Protein AF-A0A969M695-F1 (afdb_monomer)

pLDDT: mean 81.94, std 12.88, range [48.56, 96.44]

Foldseek 3Di:
DFPDWDWDWDCDPVDNDIGTDAAPVGDRTPDDDDDPPKDWDPDDPDDPPDHDDPQVVVVVVCVVVVHDPPPDDDDPDDPDIDIDDD

Radius of gyration: 14.19 Å; Cα contacts (8 Å, |Δi|>4): 83; chains: 1; bounding box: 38×26×35 Å

Solvent-accessible surface area (backbone atoms only — not comparable to full-atom values): 5990 Å² total; per-residue (Å²): 133,70,92,70,71,41,76,53,70,49,74,48,92,93,43,96,58,74,44,70,51,70,44,95,92,68,50,46,52,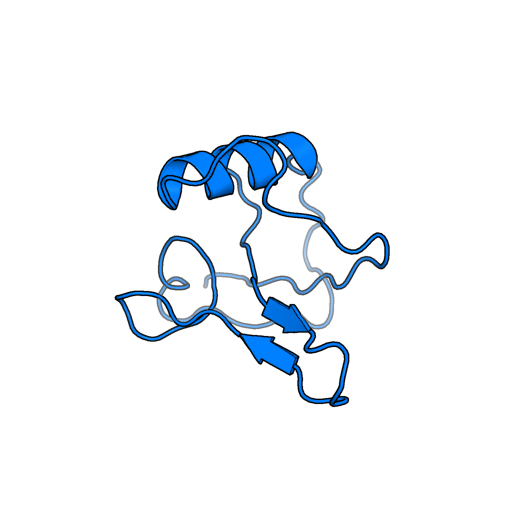41,94,54,78,79,62,84,76,56,40,80,48,93,65,82,91,66,82,74,91,75,79,74,58,65,70,60,56,51,53,50,49,28,57,76,69,74,45,62,89,81,75,71,85,80,76,88,70,84,85,82,84,50,74,46,74,127

Secondary structure (DSSP, 8-state):
--S--EE-EEE-TTSS-EEEPPPTTSSSEESSPPPTT-EEESS-SS--S----HHHHHHHHHHHHTPPTT-----SS----EEE--

Sequence (86 aa):
MHASRLIMYHKQSTSARTRFLKLAYGGVCGFSALPDLAKIEEKPSRASRVLSHPAAVIREAETQLGLPSGSLGFLDEQLSARVSQV

Mean predicted aligned error: 6.83 Å

Structure (mmCIF, N/CA/C/O backbone):
data_AF-A0A969M695-F1
#
_entry.id   AF-A0A969M695-F1
#
loop_
_atom_site.group_PDB
_atom_site.id
_atom_site.type_symbol
_atom_site.label_atom_id
_atom_site.label_alt_id
_atom_site.label_comp_id
_atom_site.label_asym_id
_atom_site.label_entity_id
_atom_site.label_seq_id
_atom_site.pdbx_PDB_ins_code
_atom_site.Cartn_x
_atom_site.Cartn_y
_atom_site.Cartn_z
_atom_site.occupancy
_atom_site.B_iso_or_equiv
_atom_site.auth_seq_id
_atom_site.auth_comp_id
_atom_site.auth_asym_id
_atom_site.auth_atom_id
_atom_site.pdbx_PDB_model_num
ATOM 1 N N . MET A 1 1 ? -0.705 4.766 -14.583 1.00 48.56 1 MET A N 1
ATOM 2 C CA . MET A 1 1 ? -0.000 4.043 -13.504 1.00 48.56 1 MET A CA 1
ATOM 3 C C . MET A 1 1 ? 0.998 4.987 -12.864 1.00 48.56 1 MET A C 1
ATOM 5 O O . MET A 1 1 ? 1.941 5.403 -13.529 1.00 48.56 1 MET A O 1
ATOM 9 N N . HIS A 1 2 ? 0.762 5.381 -11.615 1.00 59.50 2 HIS A N 1
ATOM 10 C CA . HIS A 1 2 ? 1.736 6.153 -10.849 1.00 59.50 2 HIS A CA 1
ATOM 11 C C . HIS A 1 2 ? 2.960 5.282 -10.535 1.00 59.50 2 HIS A C 1
ATOM 13 O O . HIS A 1 2 ? 2.821 4.100 -10.235 1.00 59.50 2 HIS A O 1
ATOM 19 N N . ALA A 1 3 ? 4.163 5.860 -10.595 1.00 68.12 3 ALA A N 1
ATOM 20 C CA . ALA A 1 3 ? 5.383 5.166 -10.168 1.00 68.12 3 ALA A CA 1
ATOM 21 C C . ALA A 1 3 ? 5.382 4.866 -8.652 1.00 68.12 3 ALA A C 1
ATOM 23 O O . ALA A 1 3 ? 6.129 4.012 -8.180 1.00 68.12 3 ALA A O 1
ATOM 24 N N . SER A 1 4 ? 4.545 5.575 -7.889 1.00 77.88 4 SER A N 1
ATOM 25 C CA . SER A 1 4 ? 4.412 5.426 -6.444 1.00 77.88 4 SER A CA 1
ATOM 26 C C . SER A 1 4 ? 3.614 4.172 -6.082 1.00 77.88 4 SER A C 1
ATOM 28 O O . SER A 1 4 ? 2.501 3.973 -6.561 1.00 77.88 4 SER A O 1
ATOM 30 N N . ARG A 1 5 ? 4.176 3.353 -5.190 1.00 85.44 5 ARG A N 1
ATOM 31 C CA . ARG A 1 5 ? 3.505 2.199 -4.574 1.00 85.44 5 ARG A CA 1
ATOM 32 C C . ARG A 1 5 ? 2.876 2.625 -3.251 1.00 85.44 5 ARG A C 1
ATOM 34 O O . ARG A 1 5 ? 3.400 3.508 -2.575 1.00 85.44 5 ARG A O 1
ATOM 41 N N . LEU A 1 6 ? 1.785 1.970 -2.868 1.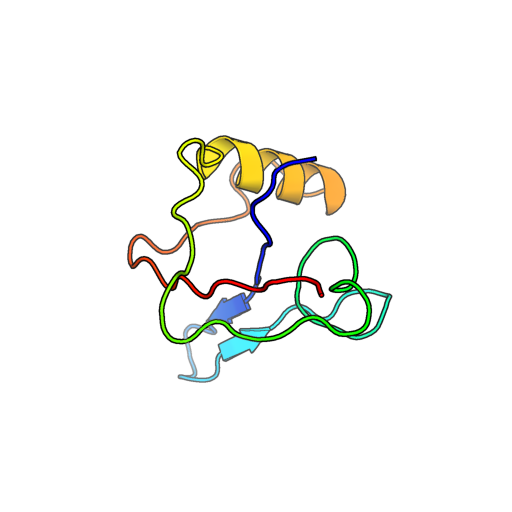00 89.31 6 LEU A N 1
ATOM 42 C CA . LEU A 1 6 ? 1.082 2.238 -1.614 1.00 89.31 6 LEU A CA 1
ATOM 43 C C . LEU A 1 6 ? 1.319 1.125 -0.598 1.00 89.31 6 LEU A C 1
ATOM 45 O O . LEU A 1 6 ? 1.265 -0.048 -0.949 1.00 89.31 6 LEU A O 1
ATOM 49 N N . ILE A 1 7 ? 1.507 1.483 0.669 1.00 92.06 7 ILE A N 1
ATOM 50 C CA . ILE A 1 7 ? 1.375 0.552 1.793 1.00 92.06 7 ILE A CA 1
ATOM 51 C C . ILE A 1 7 ? 0.297 1.125 2.698 1.00 92.06 7 ILE A C 1
ATOM 53 O O . ILE A 1 7 ? 0.449 2.211 3.252 1.00 92.06 7 ILE A O 1
ATOM 57 N N . MET A 1 8 ? -0.810 0.402 2.817 1.00 92.50 8 MET A N 1
ATOM 58 C CA . MET A 1 8 ? -1.958 0.839 3.602 1.00 92.50 8 MET A CA 1
ATOM 59 C C . MET A 1 8 ? -1.977 0.109 4.934 1.00 92.50 8 MET A C 1
ATOM 61 O O . MET A 1 8 ? -1.770 -1.107 5.003 1.00 92.50 8 MET A O 1
ATOM 65 N N . TYR A 1 9 ? -2.257 0.849 5.997 1.00 93.06 9 TYR A N 1
ATOM 66 C CA . TYR A 1 9 ? -2.365 0.292 7.330 1.00 93.06 9 TYR A CA 1
ATOM 67 C C . TYR A 1 9 ? -3.481 0.977 8.109 1.00 93.06 9 TYR A C 1
ATOM 69 O O . TYR A 1 9 ? -3.914 2.084 7.796 1.00 93.06 9 TYR A O 1
ATOM 77 N N . HIS A 1 10 ? -3.919 0.306 9.162 1.00 90.88 10 HIS A N 1
ATOM 78 C CA . HIS A 1 10 ? -4.839 0.845 10.139 1.00 90.88 10 HIS A CA 1
ATOM 79 C C . HIS A 1 10 ? -4.177 0.835 11.521 1.00 90.88 10 HIS A C 1
ATOM 81 O O . HIS A 1 10 ? -3.678 -0.200 11.981 1.00 90.88 10 HIS A O 1
ATOM 87 N N . LYS A 1 11 ? -4.179 1.998 12.181 1.00 86.25 11 LYS A N 1
ATOM 88 C CA . LYS A 1 11 ? -3.750 2.165 13.573 1.00 86.25 11 LYS A CA 1
ATOM 89 C C . LYS A 1 11 ? -4.983 2.117 14.467 1.00 86.25 11 L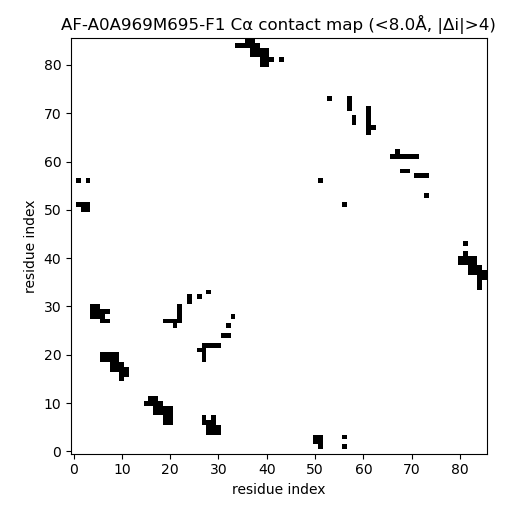YS A C 1
ATOM 91 O O . LYS A 1 11 ? -5.818 3.014 14.424 1.00 86.25 11 LYS A O 1
ATOM 96 N N . GLN A 1 12 ? -5.095 1.062 15.264 1.00 83.88 12 GLN A N 1
ATOM 97 C CA . GLN A 1 12 ? -6.170 0.946 16.248 1.00 83.88 12 GLN A CA 1
ATOM 98 C C . GLN A 1 12 ? -5.956 1.973 17.367 1.00 83.88 12 GLN A C 1
ATOM 100 O O . GLN A 1 12 ? -4.837 2.155 17.833 1.00 83.88 12 GLN A O 1
ATOM 105 N N . SER A 1 13 ? -7.018 2.646 17.810 1.00 80.69 13 SER A N 1
ATOM 106 C CA . SER A 1 13 ? -6.909 3.701 18.833 1.00 80.69 13 SER A CA 1
ATOM 107 C C . SER A 1 13 ? -6.518 3.154 20.213 1.00 80.69 13 SER A C 1
ATOM 109 O O . SER A 1 13 ? -5.763 3.791 20.941 1.00 80.69 13 SER A O 1
ATOM 111 N N . THR A 1 14 ? -6.978 1.952 20.554 1.00 83.19 14 THR A N 1
ATOM 112 C CA . THR A 1 14 ? -6.808 1.331 21.878 1.00 83.19 14 THR A CA 1
ATOM 113 C C . THR A 1 14 ? -5.572 0.437 21.997 1.00 83.19 14 THR A C 1
ATOM 115 O O . THR A 1 14 ? -5.303 -0.109 23.063 1.00 83.19 14 THR A O 1
ATOM 118 N N . SER A 1 15 ? -4.803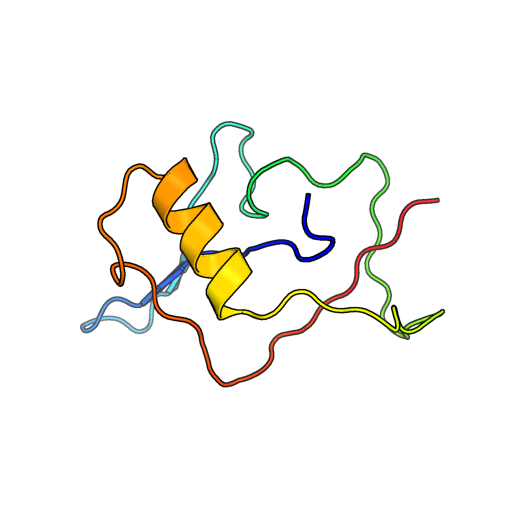 0.259 20.919 1.00 81.12 15 SER A N 1
ATOM 119 C CA . SER A 1 15 ? -3.616 -0.596 20.899 1.00 81.12 15 SER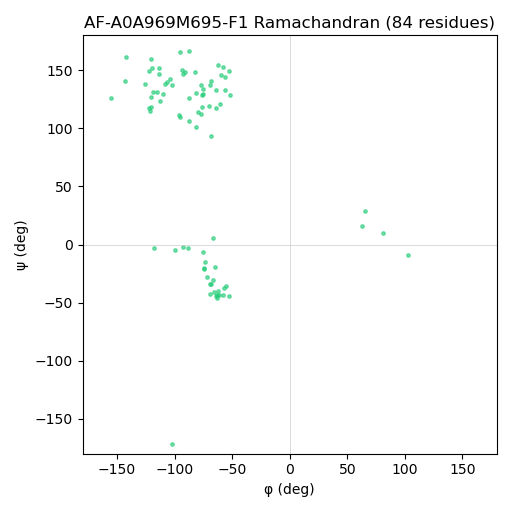 A CA 1
ATOM 120 C C . SER A 1 15 ? -2.533 0.018 20.025 1.00 81.12 15 SER A C 1
ATOM 122 O O . SER A 1 15 ? -2.807 0.463 18.917 1.00 81.12 15 SER A O 1
ATOM 124 N N . ALA A 1 16 ? -1.273 -0.073 20.449 1.00 76.50 16 ALA A N 1
ATOM 125 C CA . ALA A 1 16 ? -0.127 0.284 19.610 1.00 76.50 16 ALA A CA 1
ATOM 126 C C . ALA A 1 16 ? 0.070 -0.655 18.392 1.00 76.50 16 ALA A C 1
ATOM 128 O O . ALA A 1 16 ? 1.065 -0.551 17.679 1.00 76.50 16 ALA A O 1
ATOM 129 N N . ARG A 1 17 ? -0.849 -1.599 18.142 1.00 87.12 17 ARG A N 1
ATOM 130 C CA . ARG A 1 17 ? -0.756 -2.564 17.045 1.00 87.12 17 ARG A CA 1
ATOM 131 C C . ARG A 1 17 ? -1.174 -1.939 15.711 1.00 87.12 17 ARG A C 1
ATOM 133 O O . ARG A 1 17 ? -2.352 -1.675 15.471 1.00 87.12 17 ARG A O 1
ATOM 140 N N . THR A 1 18 ? -0.205 -1.818 14.812 1.00 88.44 18 THR A N 1
ATOM 141 C CA . THR A 1 18 ? -0.418 -1.501 13.395 1.00 88.44 18 THR A CA 1
ATOM 142 C C . THR A 1 18 ? -0.811 -2.763 12.630 1.00 88.44 18 THR A C 1
ATOM 144 O O . THR A 1 18 ? -0.154 -3.797 12.748 1.00 88.44 18 THR A O 1
ATOM 147 N N . ARG A 1 19 ? -1.888 -2.695 11.841 1.00 91.31 19 ARG A N 1
ATOM 148 C CA . ARG A 1 19 ? -2.307 -3.777 10.933 1.00 91.31 19 ARG A CA 1
ATOM 149 C C . ARG A 1 19 ? -2.208 -3.304 9.490 1.00 91.31 19 ARG A C 1
ATOM 151 O O . ARG A 1 19 ? -2.726 -2.238 9.180 1.00 91.31 19 ARG A O 1
ATOM 158 N N . PHE A 1 20 ? -1.591 -4.098 8.623 1.00 93.88 20 PHE A N 1
ATOM 159 C CA . PHE A 1 20 ? -1.474 -3.797 7.194 1.00 93.88 20 PHE A CA 1
ATOM 160 C C . PHE A 1 20 ? -2.612 -4.431 6.395 1.00 93.88 20 PHE A C 1
ATOM 162 O O . PHE A 1 20 ? -3.079 -5.522 6.732 1.00 93.88 20 PHE A O 1
ATOM 169 N N . LEU A 1 21 ? -3.040 -3.761 5.325 1.00 93.25 21 LEU A N 1
ATOM 170 C CA . LEU A 1 21 ? -3.997 -4.323 4.377 1.00 93.25 21 LEU A CA 1
ATOM 171 C C . LEU A 1 21 ? -3.291 -5.345 3.476 1.00 93.25 21 LEU A C 1
ATOM 1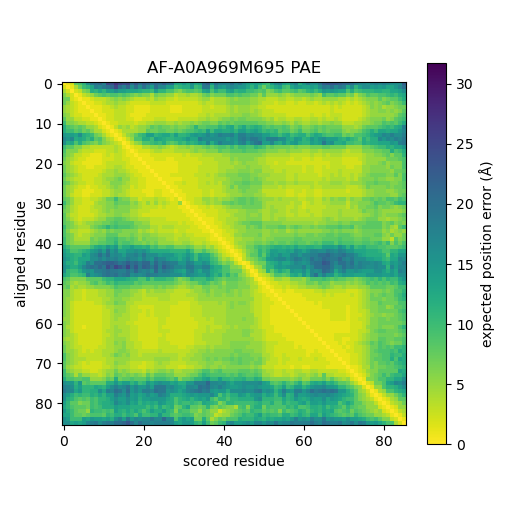73 O O . LEU A 1 21 ? -2.370 -5.001 2.738 1.00 93.25 21 LEU A O 1
ATOM 177 N N . LYS A 1 22 ? -3.739 -6.602 3.534 1.00 94.88 22 LYS A N 1
ATOM 178 C CA . LYS A 1 22 ? -3.291 -7.675 2.639 1.00 94.88 22 LYS A CA 1
ATOM 179 C C . LYS A 1 22 ? -4.142 -7.674 1.368 1.00 94.88 22 LYS A C 1
ATOM 181 O O . LYS A 1 22 ? -5.365 -7.745 1.445 1.00 94.88 22 LYS A O 1
ATOM 186 N N . LEU A 1 23 ? -3.491 -7.613 0.213 1.00 92.69 23 LEU A N 1
ATOM 187 C CA . LEU A 1 23 ? -4.122 -7.617 -1.107 1.00 92.69 23 LEU A CA 1
ATOM 188 C C . LEU A 1 23 ? -4.349 -9.047 -1.609 1.00 92.69 23 LEU A C 1
ATOM 190 O O . LEU A 1 23 ? -3.777 -10.000 -1.077 1.00 92.69 23 LEU A O 1
ATOM 194 N N . ALA A 1 24 ? -5.158 -9.194 -2.662 1.00 91.62 24 ALA A N 1
ATOM 195 C CA . ALA A 1 24 ? -5.559 -10.496 -3.204 1.00 91.62 24 ALA A CA 1
ATOM 196 C C . ALA A 1 24 ? -4.370 -11.402 -3.577 1.00 91.62 24 ALA A C 1
ATOM 198 O O . ALA A 1 24 ? -4.422 -12.606 -3.350 1.00 91.62 24 ALA A O 1
ATOM 199 N N . TYR A 1 25 ? -3.272 -10.823 -4.075 1.00 92.06 25 TYR A N 1
ATOM 200 C CA . TYR A 1 25 ? -2.058 -11.567 -4.434 1.00 92.06 25 TYR A CA 1
ATOM 201 C C . TYR A 1 25 ? -1.215 -12.008 -3.218 1.00 92.06 25 TYR A C 1
ATOM 203 O O . TYR A 1 25 ? -0.223 -12.714 -3.368 1.00 92.06 25 TYR A O 1
ATOM 211 N N . GLY A 1 26 ? -1.576 -11.579 -2.007 1.00 93.62 26 GLY A N 1
ATOM 212 C CA . GLY A 1 26 ? -0.958 -12.014 -0.758 1.00 93.62 26 GLY A CA 1
ATOM 213 C C . GLY A 1 26 ? 0.028 -11.034 -0.116 1.00 93.62 26 GLY A C 1
ATOM 214 O O . GLY A 1 26 ? 0.405 -11.261 1.032 1.00 93.62 26 GLY A O 1
ATOM 215 N N . GLY A 1 27 ? 0.414 -9.950 -0.796 1.00 92.75 27 GLY A N 1
ATOM 216 C CA . GLY A 1 27 ? 1.297 -8.909 -0.251 1.00 92.75 27 GLY A CA 1
ATOM 217 C C . GLY A 1 27 ? 0.570 -7.638 0.200 1.00 92.75 27 GLY A C 1
ATOM 218 O O . GLY A 1 27 ? -0.657 -7.589 0.242 1.00 92.75 27 GLY A O 1
ATOM 219 N N . VAL A 1 28 ? 1.348 -6.608 0.543 1.00 93.38 28 VAL A N 1
ATOM 220 C CA . VAL A 1 28 ? 0.859 -5.323 1.097 1.00 93.38 28 VAL A CA 1
ATOM 221 C C . VAL A 1 28 ? 1.179 -4.106 0.219 1.00 93.38 28 VAL A C 1
ATOM 223 O O . VAL A 1 28 ? 0.785 -2.989 0.543 1.00 93.38 28 VAL A O 1
ATOM 226 N N . CYS A 1 29 ? 1.901 -4.310 -0.884 1.00 91.44 29 CYS A N 1
ATOM 227 C CA . CYS A 1 29 ? 2.294 -3.252 -1.812 1.00 91.44 29 CYS A CA 1
ATOM 228 C C . CYS A 1 29 ? 1.192 -3.054 -2.857 1.00 91.44 29 CYS A C 1
ATOM 230 O O . CYS A 1 29 ? 1.012 -3.868 -3.754 1.00 91.44 29 CYS A O 1
ATOM 232 N N . GLY A 1 30 ? 0.439 -1.969 -2.741 1.00 88.81 30 GLY A N 1
ATOM 233 C CA . GLY A 1 30 ? -0.705 -1.701 -3.597 1.00 88.81 30 GLY A CA 1
ATOM 234 C C . GLY A 1 30 ? -0.360 -1.076 -4.948 1.00 88.81 30 GLY A C 1
ATOM 235 O O . GLY A 1 30 ? 0.606 -0.314 -5.046 1.00 88.81 30 GLY A O 1
ATOM 236 N N . PHE A 1 31 ? -1.140 -1.355 -6.003 1.00 88.75 31 PHE A N 1
ATOM 237 C CA . PHE A 1 31 ? -2.257 -2.338 -6.075 1.00 88.75 31 PHE A CA 1
ATOM 238 C C . PHE A 1 31 ? -1.889 -3.672 -6.734 1.00 88.75 31 PHE A C 1
ATOM 240 O O . PHE A 1 31 ? -2.685 -4.608 -6.738 1.00 88.75 31 PHE A O 1
ATOM 247 N N . SER A 1 32 ? -0.673 -3.784 -7.254 1.00 88.69 32 SER A N 1
ATOM 248 C CA . SER A 1 32 ? -0.141 -5.012 -7.834 1.00 88.69 32 SER A CA 1
ATOM 249 C C . SER A 1 32 ? 1.117 -5.453 -7.101 1.00 88.69 32 SER A C 1
ATOM 251 O O . SER A 1 32 ? 1.795 -4.644 -6.460 1.00 88.69 32 SER A O 1
ATOM 253 N N . ALA A 1 33 ? 1.452 -6.737 -7.233 1.00 89.75 33 ALA A N 1
ATOM 254 C CA . ALA A 1 33 ? 2.693 -7.280 -6.706 1.00 89.75 33 ALA A CA 1
ATOM 255 C C . ALA A 1 33 ? 3.907 -6.464 -7.177 1.00 89.75 33 ALA A C 1
ATOM 257 O O . ALA A 1 33 ? 3.909 -5.856 -8.258 1.00 89.75 33 ALA A O 1
ATOM 258 N N . LEU A 1 34 ? 4.945 -6.432 -6.337 1.00 88.56 34 LEU A N 1
ATOM 259 C CA . LEU A 1 34 ? 6.249 -5.980 -6.803 1.00 88.56 34 LEU A CA 1
ATOM 260 C C . LEU A 1 34 ? 6.700 -6.906 -7.941 1.00 88.56 34 LEU A C 1
ATOM 262 O O . LEU A 1 34 ? 6.365 -8.090 -7.910 1.00 88.56 34 LEU A O 1
ATOM 266 N N . PRO A 1 35 ? 7.419 -6.383 -8.943 1.00 87.62 35 PRO A N 1
ATOM 267 C CA . PRO A 1 35 ? 7.925 -7.216 -10.018 1.00 87.62 35 PRO A CA 1
ATOM 268 C C . PRO A 1 35 ? 8.903 -8.256 -9.473 1.00 87.62 35 PRO A C 1
ATOM 270 O O . PRO A 1 35 ? 9.558 -8.021 -8.451 1.00 87.62 35 PRO A O 1
ATOM 273 N N . ASP A 1 36 ? 9.034 -9.373 -10.180 1.00 89.12 36 ASP A N 1
ATOM 274 C CA . ASP A 1 36 ? 10.018 -10.390 -9.832 1.00 89.12 36 ASP A CA 1
ATOM 275 C C . ASP A 1 36 ? 11.425 -9.781 -9.779 1.00 89.12 36 ASP A C 1
ATOM 277 O O . ASP A 1 36 ? 11.761 -8.871 -10.540 1.00 89.12 36 ASP A O 1
ATOM 281 N N . LEU A 1 37 ? 12.242 -10.275 -8.844 1.00 89.75 37 LEU A N 1
ATOM 282 C CA . LEU A 1 37 ? 13.614 -9.807 -8.602 1.00 89.75 37 LEU A CA 1
ATOM 283 C C . LEU A 1 37 ? 13.731 -8.339 -8.149 1.00 89.75 37 LEU A C 1
ATOM 285 O O . LEU A 1 37 ? 14.830 -7.784 -8.162 1.00 89.75 37 LEU A O 1
ATOM 289 N N . ALA A 1 38 ? 12.634 -7.724 -7.702 1.00 86.31 38 ALA A N 1
ATOM 290 C CA . ALA A 1 38 ? 12.648 -6.441 -7.012 1.00 86.31 38 ALA A CA 1
ATOM 291 C C . ALA A 1 38 ? 13.634 -6.438 -5.826 1.00 86.31 38 ALA A C 1
ATOM 293 O O . ALA A 1 38 ? 13.575 -7.306 -4.952 1.00 86.31 38 ALA A O 1
ATOM 294 N N . LYS A 1 39 ? 14.514 -5.432 -5.766 1.00 83.88 39 LYS A N 1
ATOM 295 C CA . LYS A 1 39 ? 15.493 -5.251 -4.678 1.00 83.88 39 LYS A CA 1
ATOM 296 C C . LYS A 1 39 ? 15.338 -3.898 -4.003 1.00 83.88 39 LYS A C 1
ATOM 298 O O . LYS A 1 39 ? 14.960 -2.920 -4.646 1.00 83.88 39 LYS A O 1
ATOM 303 N N . ILE A 1 40 ? 15.663 -3.849 -2.714 1.00 83.19 40 ILE A N 1
ATOM 304 C CA . ILE A 1 40 ? 15.732 -2.604 -1.945 1.00 83.19 40 ILE A CA 1
ATOM 305 C C . ILE A 1 40 ? 17.017 -1.867 -2.331 1.00 83.19 40 ILE A C 1
ATOM 307 O O . ILE A 1 40 ? 18.098 -2.453 -2.302 1.00 83.19 40 ILE A O 1
ATOM 311 N N . GLU A 1 41 ? 16.903 -0.585 -2.674 1.00 82.25 41 GLU A N 1
ATOM 312 C CA . GLU A 1 41 ? 18.064 0.296 -2.816 1.00 82.25 41 GLU A CA 1
ATOM 313 C C . GLU A 1 41 ? 18.296 1.065 -1.509 1.00 82.25 41 GLU A C 1
ATOM 315 O O . GLU A 1 41 ? 17.532 1.971 -1.177 1.00 82.25 41 GLU A O 1
ATOM 320 N N . GLU A 1 42 ? 19.368 0.738 -0.780 1.00 75.81 42 GLU A N 1
ATOM 321 C CA . GLU A 1 42 ? 19.773 1.479 0.429 1.00 75.81 42 GLU A CA 1
ATOM 322 C C . GLU A 1 42 ? 20.290 2.886 0.099 1.00 75.81 42 GLU A C 1
ATOM 324 O O . GLU A 1 42 ? 20.074 3.837 0.850 1.00 75.81 42 GLU A O 1
ATOM 329 N N . LYS A 1 43 ? 20.949 3.032 -1.057 1.00 72.31 43 LYS A N 1
ATOM 330 C CA . LYS A 1 43 ? 21.424 4.312 -1.581 1.00 72.31 43 LYS A CA 1
ATOM 331 C C . LYS A 1 43 ? 20.811 4.540 -2.963 1.00 72.31 43 LYS A C 1
ATOM 333 O O . LYS A 1 43 ? 21.091 3.754 -3.867 1.00 72.31 43 LYS A O 1
ATOM 338 N N . PRO A 1 44 ? 19.998 5.593 -3.151 1.00 65.31 44 PRO A N 1
ATOM 339 C CA . PRO A 1 44 ? 19.281 5.800 -4.401 1.00 65.31 44 PRO A CA 1
ATOM 340 C C . PRO A 1 44 ? 20.272 6.034 -5.542 1.00 65.31 44 PRO A C 1
ATOM 342 O O . PRO A 1 44 ? 21.011 7.020 -5.538 1.00 65.31 44 PRO A O 1
ATOM 345 N N . SER A 1 45 ? 20.269 5.137 -6.529 1.00 66.06 45 SER A N 1
ATOM 346 C CA . SER A 1 45 ? 21.156 5.215 -7.697 1.00 66.06 45 SER A CA 1
ATOM 347 C C . SER A 1 45 ? 20.751 6.351 -8.647 1.00 66.06 45 SER A C 1
ATOM 349 O O . SER A 1 45 ? 21.591 6.948 -9.323 1.00 66.06 45 SER A O 1
ATOM 351 N N . ARG A 1 46 ? 19.456 6.709 -8.661 1.00 62.94 46 ARG A N 1
ATOM 352 C CA . ARG A 1 46 ? 18.904 7.826 -9.4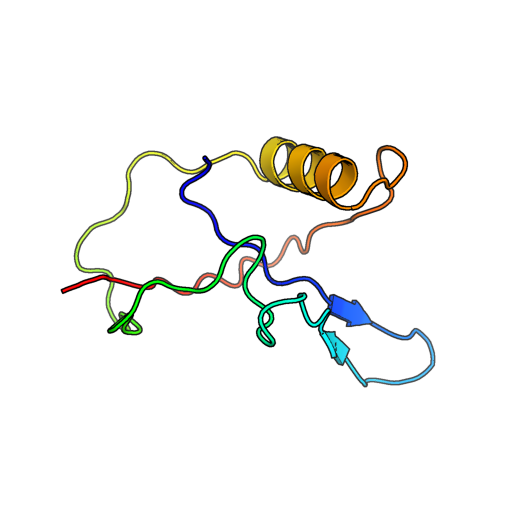39 1.00 62.94 46 ARG A CA 1
ATOM 353 C C . ARG A 1 46 ? 17.604 8.347 -8.819 1.00 62.94 46 ARG A C 1
ATOM 355 O O . ARG A 1 46 ? 16.651 7.602 -8.596 1.00 62.94 46 ARG A O 1
ATOM 362 N N . ALA A 1 47 ? 17.514 9.647 -8.537 1.00 59.69 47 ALA A N 1
ATOM 363 C CA . ALA A 1 47 ? 16.249 10.259 -8.133 1.00 59.69 47 ALA A CA 1
ATOM 364 C C . ALA A 1 47 ? 15.282 10.293 -9.336 1.00 59.69 47 ALA A C 1
ATOM 366 O O . ALA A 1 47 ? 15.605 10.932 -10.336 1.00 59.69 47 ALA A O 1
ATOM 367 N N . SER A 1 48 ? 14.104 9.644 -9.267 1.00 63.34 48 SER A N 1
ATOM 368 C CA . SER A 1 48 ? 13.032 9.977 -10.216 1.00 63.34 48 SER A CA 1
ATOM 369 C C . SER A 1 48 ? 12.688 11.446 -10.011 1.00 63.34 48 SER A C 1
ATOM 371 O O . SER A 1 48 ? 12.345 11.847 -8.898 1.00 63.34 48 SER A O 1
ATOM 373 N N . ARG A 1 49 ? 12.824 12.253 -11.067 1.00 66.12 49 ARG A N 1
ATOM 374 C CA . ARG A 1 49 ? 12.590 13.703 -11.007 1.00 66.12 49 ARG A CA 1
ATOM 375 C C . ARG A 1 49 ? 11.102 14.047 -10.923 1.00 66.12 49 ARG A C 1
ATOM 377 O O . ARG A 1 49 ? 10.759 15.173 -10.585 1.00 66.12 49 ARG A O 1
ATOM 384 N N . VAL A 1 50 ? 10.235 13.078 -11.220 1.00 75.75 50 VAL A N 1
ATOM 385 C CA . VAL A 1 50 ? 8.781 13.232 -11.204 1.00 75.75 50 VAL A CA 1
ATOM 386 C C . VAL A 1 50 ? 8.194 12.235 -10.213 1.00 75.75 50 VAL A C 1
ATOM 388 O O . VAL A 1 50 ? 8.355 11.020 -10.359 1.00 75.75 50 VAL A O 1
ATOM 391 N N . LEU A 1 51 ? 7.526 12.765 -9.192 1.00 76.69 51 LEU A N 1
ATOM 392 C CA . LEU A 1 51 ? 6.770 12.009 -8.200 1.00 76.69 51 LEU A CA 1
ATOM 393 C C . LEU A 1 51 ? 5.287 12.339 -8.354 1.00 76.69 51 LEU A C 1
ATOM 395 O O . LEU A 1 51 ? 4.922 13.455 -8.718 1.00 76.69 51 LEU A O 1
ATOM 399 N N . SER A 1 52 ? 4.430 11.355 -8.094 1.00 83.62 52 SER A N 1
ATOM 400 C CA . SER A 1 52 ? 2.981 11.573 -8.109 1.00 83.62 52 SER A CA 1
ATOM 401 C C . SER A 1 52 ? 2.548 12.286 -6.833 1.00 83.62 52 SER A C 1
ATOM 403 O O . SER A 1 52 ? 3.012 11.940 -5.748 1.00 83.62 52 SER A O 1
ATOM 405 N N . HIS A 1 53 ? 1.661 13.273 -6.963 1.00 85.69 53 HIS A N 1
ATOM 406 C CA . HIS A 1 53 ? 1.138 14.002 -5.812 1.00 85.69 53 HIS A CA 1
ATOM 407 C C . HIS A 1 53 ? 0.331 13.052 -4.903 1.00 85.69 53 HIS A C 1
ATOM 409 O O . HIS A 1 53 ? -0.534 12.343 -5.427 1.00 85.69 53 HIS A O 1
ATOM 415 N N . PRO A 1 54 ? 0.537 13.048 -3.568 1.00 85.62 54 PRO A N 1
ATOM 416 C CA . PRO A 1 54 ? -0.133 12.113 -2.658 1.00 85.62 54 PRO A CA 1
ATOM 417 C C . PRO A 1 54 ? -1.655 12.097 -2.810 1.00 85.62 54 PRO A C 1
ATOM 419 O O . PRO A 1 54 ? -2.243 11.030 -2.937 1.00 85.62 54 PRO A O 1
ATOM 422 N N . ALA A 1 55 ? -2.286 13.271 -2.911 1.00 89.06 55 ALA A N 1
ATOM 423 C CA . ALA A 1 55 ? -3.737 13.373 -3.093 1.00 89.06 55 ALA A CA 1
ATOM 424 C C . ALA A 1 55 ? -4.260 12.619 -4.334 1.00 89.06 55 ALA A C 1
ATOM 426 O O . ALA A 1 55 ? -5.323 12.008 -4.270 1.00 89.06 55 ALA A O 1
ATOM 427 N N . ALA A 1 56 ? -3.511 12.616 -5.445 1.00 89.50 56 ALA A N 1
ATOM 428 C CA . ALA A 1 56 ? -3.907 11.886 -6.651 1.00 89.50 56 ALA A CA 1
ATOM 429 C C . ALA A 1 56 ? -3.834 10.367 -6.431 1.00 89.50 56 ALA A C 1
ATOM 431 O O . ALA A 1 56 ? -4.760 9.641 -6.785 1.00 89.50 56 ALA A O 1
ATOM 432 N N . VAL A 1 57 ? -2.766 9.907 -5.774 1.00 89.88 57 VAL A N 1
ATOM 433 C CA . VAL A 1 57 ? -2.552 8.489 -5.461 1.00 89.88 57 VAL A CA 1
ATOM 434 C C . VAL A 1 57 ? -3.609 7.975 -4.472 1.00 89.88 57 VAL A C 1
ATOM 436 O O . VAL A 1 57 ? -4.146 6.885 -4.648 1.00 89.88 57 VAL A O 1
ATOM 439 N N . ILE A 1 58 ? -3.959 8.770 -3.457 1.00 91.38 58 ILE A N 1
ATOM 440 C CA . ILE A 1 58 ? -5.013 8.437 -2.485 1.00 91.38 58 ILE A CA 1
ATOM 441 C C . ILE A 1 58 ? -6.368 8.338 -3.177 1.00 91.38 58 ILE A C 1
ATOM 443 O O . ILE A 1 58 ? -7.109 7.384 -2.954 1.00 91.38 58 ILE A O 1
ATOM 447 N N . ARG A 1 59 ? -6.680 9.292 -4.059 1.00 92.25 59 ARG A N 1
ATOM 448 C CA . ARG A 1 59 ? -7.952 9.307 -4.782 1.00 92.25 59 ARG A CA 1
ATOM 449 C C . ARG A 1 59 ? -8.120 8.085 -5.684 1.00 92.25 59 ARG A C 1
ATOM 451 O O . ARG A 1 59 ? -9.209 7.511 -5.756 1.00 92.25 59 ARG A O 1
ATOM 458 N N . GLU A 1 60 ? -7.046 7.675 -6.356 1.00 91.75 60 GLU A N 1
ATOM 459 C CA . GLU A 1 60 ? -7.023 6.429 -7.122 1.00 91.75 60 GLU A CA 1
ATOM 460 C C . GLU A 1 60 ? -7.253 5.221 -6.203 1.00 91.75 60 GLU A C 1
ATOM 462 O O . GLU A 1 60 ? -8.063 4.354 -6.527 1.00 91.75 60 GLU A O 1
ATOM 467 N N . ALA A 1 61 ? -6.615 5.189 -5.030 1.00 92.69 61 ALA A N 1
ATOM 468 C CA . ALA A 1 61 ? -6.766 4.099 -4.073 1.00 92.69 61 ALA A CA 1
ATOM 469 C C . ALA A 1 61 ? -8.192 3.950 -3.535 1.00 92.69 61 ALA A C 1
ATOM 471 O O . ALA A 1 61 ? -8.711 2.837 -3.485 1.00 92.69 61 ALA A O 1
ATOM 472 N N . GLU A 1 62 ? -8.847 5.057 -3.187 1.00 94.81 62 GLU A N 1
ATOM 473 C CA . GLU A 1 62 ? -10.259 5.058 -2.793 1.00 94.81 62 GLU A CA 1
ATOM 474 C C . GLU A 1 62 ? -11.140 4.486 -3.901 1.00 94.81 62 GLU A C 1
ATOM 476 O O . GLU A 1 62 ? -11.995 3.646 -3.640 1.00 94.81 62 GLU A O 1
ATOM 481 N N . THR A 1 63 ? -10.880 4.887 -5.147 1.00 94.69 63 THR A N 1
ATOM 482 C CA . THR A 1 63 ? -11.631 4.408 -6.312 1.00 94.69 63 THR A CA 1
ATOM 483 C C . THR A 1 63 ? -11.452 2.901 -6.504 1.00 94.69 63 THR A C 1
ATOM 485 O O . THR A 1 63 ? -12.439 2.189 -6.671 1.00 94.69 63 THR A O 1
ATOM 488 N N . GLN A 1 64 ? -10.218 2.392 -6.428 1.00 92.31 64 GLN A N 1
ATOM 489 C CA . GLN A 1 64 ? -9.935 0.959 -6.584 1.00 92.31 64 GLN A CA 1
ATOM 490 C C . GLN A 1 64 ? -10.511 0.105 -5.446 1.00 92.31 64 GLN A C 1
ATOM 492 O O . GLN A 1 64 ? -10.877 -1.046 -5.668 1.00 92.31 64 GLN A O 1
ATOM 497 N N . LEU A 1 65 ? -10.612 0.662 -4.238 1.00 92.50 65 LEU A N 1
ATOM 498 C CA . LEU A 1 65 ? -11.190 -0.015 -3.074 1.00 92.50 65 LEU A CA 1
ATOM 499 C C . LEU A 1 65 ? -12.711 0.174 -2.949 1.00 92.50 65 LEU A C 1
ATOM 501 O O . LEU A 1 65 ? -13.307 -0.383 -2.030 1.00 92.50 65 LEU A O 1
ATOM 505 N N . GLY A 1 66 ? -13.340 0.953 -3.836 1.00 95.50 66 GLY A N 1
ATOM 506 C CA . GLY A 1 66 ? -14.766 1.278 -3.750 1.00 95.50 66 GLY A CA 1
ATOM 507 C C . GLY A 1 66 ? -15.129 2.120 -2.521 1.00 95.50 66 GLY A C 1
ATOM 508 O O . GLY A 1 66 ? -16.237 2.007 -2.001 1.00 95.50 66 GLY A O 1
ATOM 509 N N . LEU A 1 67 ? -14.195 2.935 -2.026 1.00 95.56 67 LEU A N 1
ATOM 510 C CA . LEU A 1 67 ? -14.376 3.778 -0.848 1.00 95.56 67 LEU A CA 1
ATOM 511 C C . LEU A 1 67 ? -14.899 5.176 -1.221 1.00 95.56 67 LEU A C 1
ATOM 513 O O . LEU A 1 67 ? -14.536 5.721 -2.269 1.00 95.56 67 LEU A O 1
ATOM 517 N N . PRO A 1 68 ? -15.699 5.808 -0.343 1.00 96.44 68 PRO A N 1
ATOM 5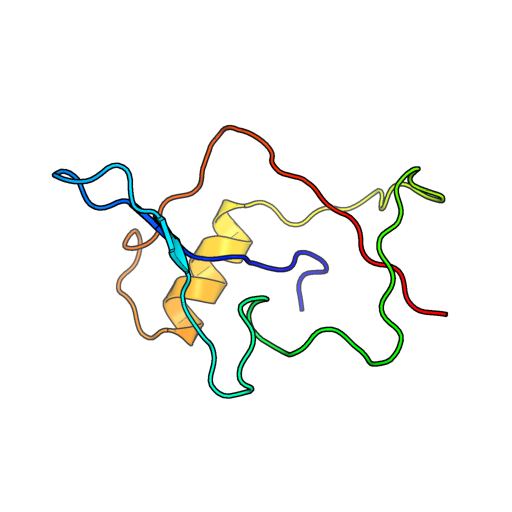18 C CA . PRO A 1 68 ? -16.045 7.217 -0.477 1.00 96.44 68 PRO A CA 1
ATOM 519 C C . PRO A 1 68 ? -14.809 8.124 -0.488 1.00 96.44 68 PRO A C 1
ATOM 521 O O . PRO A 1 68 ? -13.788 7.816 0.132 1.00 96.44 68 PRO A O 1
ATOM 524 N N . SER A 1 69 ? -14.929 9.281 -1.138 1.00 93.75 69 SER A N 1
ATOM 525 C CA . SER A 1 69 ? -13.896 10.320 -1.118 1.00 93.75 69 SER A CA 1
ATOM 526 C C . SER A 1 69 ? -13.536 10.754 0.303 1.00 93.75 69 SER A C 1
ATOM 528 O O . SER A 1 69 ? -14.427 11.056 1.093 1.00 93.75 69 SER A O 1
ATOM 530 N N . GLY A 1 70 ? -12.243 10.847 0.604 1.00 92.81 70 GLY A N 1
ATOM 531 C CA . GLY A 1 70 ? -11.730 11.260 1.912 1.00 92.81 70 GLY A CA 1
ATOM 532 C C . GLY A 1 70 ? -11.719 10.153 2.970 1.00 92.81 70 GLY A C 1
ATOM 533 O O . GLY A 1 70 ? -11.472 10.439 4.139 1.00 92.81 70 GLY A O 1
ATOM 534 N N . SER A 1 71 ? -11.977 8.897 2.592 1.00 92.94 71 SER A N 1
ATOM 535 C CA . SER A 1 71 ? -11.941 7.761 3.528 1.00 92.94 71 SER A CA 1
ATOM 536 C C . SER A 1 71 ? -10.518 7.359 3.912 1.00 92.94 71 SER A C 1
ATOM 538 O O . SER A 1 71 ? -10.317 6.699 4.933 1.00 92.94 71 SER A O 1
ATOM 540 N N . LEU A 1 72 ? -9.527 7.720 3.092 1.00 92.25 72 LEU A N 1
ATOM 541 C CA . LEU A 1 72 ? -8.120 7.424 3.333 1.00 92.25 72 LEU A CA 1
ATOM 542 C C . LEU A 1 72 ? -7.349 8.702 3.681 1.00 92.25 72 LEU A C 1
ATOM 544 O O . LEU A 1 72 ? -7.391 9.693 2.957 1.00 92.25 72 LEU A O 1
ATOM 548 N N . GLY A 1 73 ? -6.598 8.650 4.782 1.00 87.50 73 GLY A N 1
ATOM 549 C CA . GLY A 1 73 ? -5.595 9.656 5.131 1.00 87.50 73 GLY A CA 1
ATOM 550 C C . GLY A 1 73 ? -4.193 9.243 4.679 1.00 87.50 73 GLY A C 1
ATOM 551 O O . GLY A 1 73 ? -3.944 8.075 4.375 1.00 87.50 73 GLY A O 1
ATOM 552 N N . PHE A 1 74 ? -3.259 10.191 4.682 1.00 84.94 74 PHE A N 1
ATOM 553 C CA . PHE A 1 74 ? -1.831 9.922 4.518 1.00 84.94 74 PHE A CA 1
ATOM 554 C C . PHE A 1 74 ? -1.056 10.395 5.746 1.00 84.94 74 PHE A C 1
ATOM 556 O O . PHE A 1 74 ? -1.480 11.310 6.450 1.00 84.94 74 PHE A O 1
ATOM 563 N N . LEU A 1 75 ? 0.070 9.741 6.014 1.00 77.62 75 LEU A N 1
ATOM 564 C CA . LEU A 1 75 ? 1.042 10.218 6.989 1.00 77.62 75 LEU A CA 1
ATOM 565 C C . LEU A 1 75 ? 1.822 11.384 6.386 1.00 77.62 75 LEU A C 1
ATOM 567 O O . LEU A 1 75 ? 2.310 11.272 5.263 1.00 77.62 75 LEU A O 1
ATOM 571 N N . ASP A 1 76 ? 1.978 12.457 7.155 1.00 63.44 76 ASP A N 1
ATOM 572 C CA . ASP A 1 76 ? 2.825 13.596 6.775 1.00 63.44 76 ASP A CA 1
ATOM 573 C C . ASP A 1 76 ? 4.327 13.260 6.918 1.00 63.44 76 ASP A C 1
ATOM 575 O O . ASP A 1 76 ? 5.190 13.855 6.276 1.00 63.44 76 ASP A O 1
ATOM 579 N N . GLU A 1 77 ? 4.653 12.233 7.713 1.00 62.16 77 GLU A N 1
ATOM 580 C CA . GLU A 1 77 ? 6.009 11.699 7.829 1.00 62.16 77 GLU A CA 1
ATOM 581 C C . GLU A 1 77 ? 6.341 10.824 6.607 1.00 62.16 77 GLU A C 1
ATOM 583 O O . GLU A 1 77 ? 5.754 9.758 6.393 1.00 62.16 77 GLU A O 1
ATOM 588 N N . GLN A 1 78 ? 7.283 11.285 5.777 1.00 53.38 78 GLN A N 1
ATOM 589 C CA . GLN A 1 78 ? 7.732 10.554 4.593 1.00 53.38 78 GLN A CA 1
ATOM 590 C C . GLN A 1 78 ? 8.507 9.285 4.976 1.00 53.38 78 GLN A C 1
ATOM 592 O O . GLN A 1 78 ? 9.731 9.297 5.092 1.00 53.38 78 GLN A O 1
ATOM 597 N N . LEU A 1 79 ? 7.819 8.146 5.060 1.00 54.97 79 LEU A N 1
ATOM 598 C CA . LEU A 1 79 ? 8.479 6.847 4.949 1.00 54.97 79 LEU A CA 1
ATOM 599 C C . LEU A 1 79 ? 8.683 6.525 3.463 1.00 54.97 79 LEU A C 1
ATOM 601 O O . LEU A 1 79 ? 7.750 6.119 2.769 1.00 54.97 79 LEU A O 1
ATOM 605 N N . SER A 1 80 ? 9.902 6.727 2.959 1.00 58.72 80 SER A N 1
ATOM 606 C CA . SER A 1 80 ? 10.250 6.413 1.569 1.00 58.72 80 SER A CA 1
ATOM 607 C C . SER A 1 80 ? 11.250 5.260 1.502 1.00 58.72 80 SER A C 1
ATOM 609 O O . SER A 1 80 ? 12.328 5.323 2.084 1.00 58.72 80 SER A O 1
ATOM 611 N N . ALA A 1 81 ? 10.885 4.203 0.779 1.00 58.19 81 ALA A N 1
ATOM 612 C CA . ALA A 1 81 ? 11.779 3.119 0.393 1.00 58.19 81 ALA A CA 1
ATOM 613 C C . ALA A 1 81 ? 11.701 2.964 -1.126 1.00 58.19 81 ALA A C 1
ATOM 615 O O . ALA A 1 81 ? 10.620 3.066 -1.713 1.00 58.19 81 ALA A O 1
ATOM 616 N N . ARG A 1 82 ? 12.848 2.756 -1.774 1.00 63.94 82 ARG A N 1
ATOM 617 C CA . ARG A 1 82 ? 12.918 2.598 -3.227 1.00 63.94 82 ARG A CA 1
ATOM 618 C C . ARG A 1 82 ? 13.219 1.159 -3.586 1.00 63.94 82 ARG A C 1
ATOM 620 O O . ARG A 1 82 ? 14.052 0.508 -2.960 1.00 63.94 82 ARG A O 1
ATOM 627 N N . VAL A 1 83 ? 12.512 0.697 -4.607 1.00 60.59 83 VAL A N 1
ATOM 628 C CA . VAL A 1 83 ? 12.643 -0.648 -5.145 1.00 60.59 83 VAL A CA 1
ATOM 629 C C . VAL A 1 83 ? 13.083 -0.528 -6.594 1.00 60.59 83 VAL A C 1
ATOM 631 O O . VAL A 1 83 ? 12.501 0.254 -7.346 1.00 60.59 83 VAL A O 1
ATOM 634 N N . SER A 1 84 ? 14.107 -1.286 -6.962 1.00 65.62 84 SER A N 1
ATOM 635 C CA . SER A 1 84 ? 14.660 -1.326 -8.314 1.00 65.62 84 SER A CA 1
ATOM 636 C C . SER A 1 84 ? 14.428 -2.695 -8.947 1.00 65.62 84 SER A C 1
ATOM 638 O O . SER A 1 84 ? 14.317 -3.698 -8.236 1.00 65.62 84 SER A O 1
ATOM 640 N N . GLN A 1 85 ? 14.330 -2.722 -10.274 1.00 59.19 85 GLN A N 1
ATOM 641 C CA . GLN A 1 85 ? 14.313 -3.943 -11.079 1.00 59.19 85 GLN A CA 1
ATOM 642 C C . GLN A 1 85 ? 15.684 -4.104 -11.740 1.00 59.19 85 GLN A C 1
ATOM 644 O O . GLN A 1 85 ? 16.290 -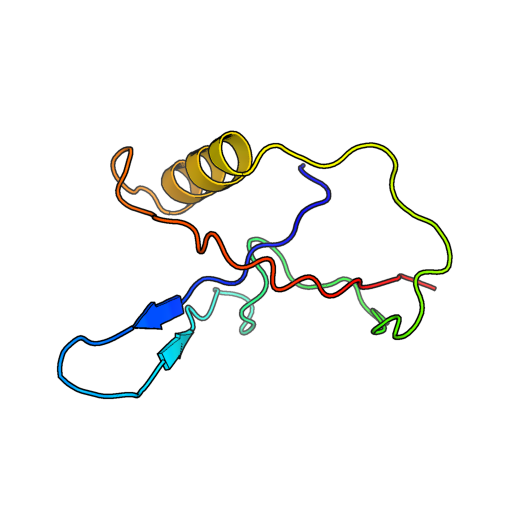3.103 -12.124 1.00 59.19 85 GLN A O 1
ATOM 649 N N . VAL A 1 86 ? 16.166 -5.345 -11.840 1.00 55.38 86 VAL A N 1
ATOM 650 C CA . VAL A 1 86 ? 17.370 -5.689 -12.619 1.00 55.38 86 VAL A CA 1
ATOM 651 C C . VAL A 1 86 ? 17.005 -5.813 -14.091 1.00 55.38 86 VAL A C 1
ATOM 653 O O . VAL A 1 86 ? 15.940 -6.412 -14.363 1.00 55.38 86 VAL A O 1
#